Protein AF-A0A924S163-F1 (afdb_monomer_lite)

pLDDT: mean 80.47, std 7.52, range [57.84, 90.88]

Secondary structure (DSSP, 8-state):
-HHHHHHHHHHHHGGGGGGSEEEEESPPPSS----TTEEEEPP-HHHHHHSTTTT-TTEEEEEEEPTTS-EEEEEETT--HHHHHHHHHHHT-

Foldseek 3Di:
DVLVLVLVLCVVCPPLSLQKAKEAEDDDPPDPRDDPRDHDDYDDPVVLVVDPPRPPPFFGRIFIAANVRDGDDGDTHPDDSVVVSVVSVVRSD

Radius of gyration: 12.61 Å; chains: 1; bounding box: 30×33×29 Å

Structure (mmCIF, N/CA/C/O backbone):
data_AF-A0A924S163-F1
#
_entry.id   AF-A0A924S163-F1
#
loop_
_atom_site.group_PDB
_atom_site.id
_atom_site.type_symbol
_atom_site.label_atom_id
_atom_site.label_alt_id
_atom_site.label_comp_id
_atom_site.label_asym_id
_atom_site.label_entity_id
_atom_site.label_seq_id
_atom_site.pdbx_PDB_ins_code
_atom_site.Cartn_x
_atom_site.Cartn_y
_atom_site.Cartn_z
_atom_site.occupancy
_atom_site.B_iso_or_equiv
_atom_site.auth_seq_id
_atom_site.auth_comp_id
_atom_site.auth_asym_id
_atom_site.auth_atom_id
_atom_site.pdbx_PDB_model_num
ATOM 1 N N . LYS A 1 1 ? 9.093 6.073 -7.301 1.00 70.81 1 LYS A N 1
ATOM 2 C CA . LYS A 1 1 ? 7.969 6.935 -7.760 1.00 70.81 1 LYS A CA 1
ATOM 3 C C . LYS A 1 1 ? 6.618 6.495 -7.200 1.00 70.81 1 LYS A C 1
ATOM 5 O O . LYS A 1 1 ? 6.037 7.265 -6.451 1.00 70.81 1 LYS A O 1
ATOM 10 N N . VAL A 1 2 ? 6.114 5.295 -7.523 1.00 75.69 2 VAL A N 1
ATOM 11 C CA . VAL A 1 2 ? 4.819 4.821 -6.982 1.00 75.69 2 VAL A CA 1
ATOM 12 C C . VAL A 1 2 ? 4.860 4.687 -5.459 1.00 75.69 2 VAL A C 1
ATOM 14 O O . VAL A 1 2 ? 3.989 5.222 -4.786 1.00 75.69 2 VAL A O 1
ATOM 17 N N . LEU A 1 3 ? 5.901 4.061 -4.903 1.00 80.69 3 LEU A N 1
ATOM 18 C CA . LEU A 1 3 ? 6.033 3.921 -3.450 1.00 80.69 3 LEU A CA 1
ATOM 19 C C . LEU A 1 3 ? 6.143 5.282 -2.733 1.00 80.69 3 LEU A C 1
ATOM 21 O O . LEU A 1 3 ? 5.517 5.483 -1.698 1.00 80.69 3 LEU A O 1
ATOM 25 N N . ASP A 1 4 ? 6.831 6.260 -3.331 1.00 84.62 4 ASP A N 1
ATOM 26 C CA . ASP A 1 4 ? 6.865 7.641 -2.821 1.00 84.62 4 ASP A CA 1
ATOM 27 C C . ASP A 1 4 ? 5.479 8.297 -2.819 1.00 84.62 4 ASP A C 1
ATOM 29 O O . ASP A 1 4 ? 5.126 9.024 -1.893 1.00 84.62 4 ASP A O 1
ATOM 33 N N . GLN A 1 5 ? 4.690 8.073 -3.874 1.00 81.75 5 GLN A N 1
ATOM 34 C CA . GLN A 1 5 ? 3.328 8.594 -3.981 1.00 81.75 5 GLN A CA 1
ATOM 35 C C . GLN A 1 5 ? 2.421 7.946 -2.935 1.00 81.75 5 GLN A C 1
ATOM 37 O O . GLN A 1 5 ? 1.699 8.665 -2.248 1.00 81.75 5 GLN A O 1
ATOM 42 N N . LEU A 1 6 ? 2.520 6.624 -2.755 1.00 82.56 6 LEU A N 1
ATOM 43 C CA . LEU A 1 6 ? 1.839 5.887 -1.689 1.00 82.56 6 LEU A CA 1
ATOM 44 C C . LEU A 1 6 ? 2.180 6.461 -0.320 1.00 82.56 6 LEU A C 1
ATOM 46 O O . LEU A 1 6 ? 1.279 6.784 0.446 1.00 82.56 6 LEU A O 1
ATOM 50 N N . HIS A 1 7 ? 3.465 6.675 -0.046 1.00 86.88 7 HIS A N 1
ATOM 51 C CA . HIS A 1 7 ? 3.910 7.244 1.216 1.00 86.88 7 HIS A CA 1
ATOM 52 C C . HIS A 1 7 ? 3.377 8.669 1.427 1.00 86.88 7 HIS A C 1
ATOM 54 O O . HIS A 1 7 ? 2.868 8.993 2.497 1.00 86.88 7 HIS A O 1
ATOM 60 N N . ARG A 1 8 ? 3.401 9.531 0.404 1.00 87.38 8 ARG A N 1
ATOM 61 C CA . ARG A 1 8 ? 2.805 10.876 0.505 1.00 87.38 8 ARG A CA 1
ATOM 62 C C . ARG A 1 8 ? 1.307 10.810 0.790 1.00 87.38 8 ARG A C 1
ATOM 64 O O . ARG A 1 8 ? 0.817 11.549 1.640 1.00 87.38 8 ARG A O 1
ATOM 71 N N . LEU A 1 9 ? 0.577 9.925 0.113 1.00 83.81 9 LEU A N 1
ATOM 72 C CA . LEU A 1 9 ? -0.850 9.728 0.360 1.00 83.81 9 LEU A CA 1
ATOM 73 C C . LEU A 1 9 ? -1.107 9.201 1.772 1.00 83.81 9 LEU A C 1
ATOM 75 O O . LEU A 1 9 ? -2.001 9.712 2.448 1.00 83.81 9 LEU A O 1
ATOM 79 N N . TRP A 1 10 ? -0.287 8.262 2.240 1.00 85.94 10 TRP A N 1
ATOM 80 C CA . TRP A 1 10 ? -0.309 7.751 3.605 1.00 85.94 10 TRP A CA 1
ATOM 81 C C . TRP A 1 10 ? -0.215 8.888 4.626 1.00 85.94 10 TRP A C 1
ATOM 83 O O . TRP A 1 10 ? -1.091 9.040 5.479 1.00 85.94 10 TRP A O 1
ATOM 93 N N . LEU A 1 11 ? 0.784 9.762 4.469 1.00 87.88 11 LEU A N 1
ATOM 94 C CA . LEU A 1 11 ? 0.974 10.932 5.328 1.00 87.88 11 LEU A CA 1
ATOM 95 C C . LEU A 1 11 ? -0.251 11.858 5.323 1.00 87.88 11 LEU A C 1
ATOM 97 O O . LEU A 1 11 ? -0.643 12.348 6.379 1.00 87.88 11 LEU A O 1
ATOM 101 N N . THR A 1 12 ? -0.907 12.057 4.171 1.00 87.62 12 THR A N 1
ATOM 102 C CA . THR A 1 12 ? -2.109 12.913 4.097 1.00 87.62 12 THR A CA 1
ATOM 103 C C . THR A 1 12 ? -3.332 12.347 4.819 1.00 87.62 12 THR A C 1
ATOM 105 O O . THR A 1 12 ? -4.200 13.121 5.215 1.00 87.62 12 THR A O 1
ATOM 108 N N . GLN A 1 13 ? -3.427 11.026 4.996 1.00 83.75 13 GLN A N 1
ATOM 109 C CA . GLN A 1 13 ? -4.545 10.393 5.707 1.00 83.75 13 GLN A CA 1
ATOM 110 C C . GLN A 1 13 ? -4.308 10.294 7.223 1.00 83.75 13 GLN A C 1
ATOM 112 O O . GLN A 1 13 ? -5.253 10.074 7.986 1.00 83.75 13 GLN A O 1
ATOM 117 N N . GLY A 1 14 ? -3.069 10.483 7.688 1.00 85.69 14 GLY A N 1
ATOM 118 C CA . GLY A 1 14 ? -2.723 10.433 9.108 1.00 85.69 14 GLY A CA 1
ATOM 119 C C . GLY A 1 14 ? -3.152 9.115 9.764 1.00 85.69 14 GLY A C 1
ATOM 120 O O . GLY A 1 14 ? -3.025 8.050 9.169 1.00 85.69 14 GLY A O 1
ATOM 121 N N . ARG A 1 15 ? -3.721 9.184 10.976 1.00 85.25 15 ARG A N 1
ATOM 122 C CA . ARG A 1 15 ? -4.149 7.997 11.755 1.00 85.25 15 ARG A CA 1
ATOM 123 C C . ARG A 1 15 ? -5.194 7.129 11.058 1.00 85.25 15 ARG A C 1
ATOM 125 O O . ARG A 1 15 ? -5.359 5.971 11.413 1.00 85.25 15 ARG A O 1
ATOM 132 N N . LYS A 1 16 ? -5.937 7.687 10.099 1.00 84.12 16 LYS A N 1
ATOM 133 C CA . LYS A 1 16 ? -6.913 6.908 9.338 1.00 84.12 16 LYS A CA 1
ATOM 134 C C . LYS A 1 16 ? -6.191 5.817 8.545 1.00 84.12 16 LYS A C 1
ATOM 136 O O . LYS A 1 16 ? -6.652 4.680 8.542 1.00 84.12 16 LYS A O 1
ATOM 141 N N . ALA A 1 17 ? -5.045 6.143 7.945 1.00 84.94 17 ALA A N 1
ATOM 142 C CA . ALA A 1 17 ? -4.271 5.217 7.122 1.00 84.94 17 ALA A CA 1
ATOM 143 C C . ALA A 1 17 ? -3.948 3.904 7.847 1.00 84.94 17 ALA A C 1
ATOM 145 O O . ALA A 1 17 ? -3.996 2.853 7.225 1.00 84.94 17 ALA A O 1
ATOM 146 N N . ASP A 1 18 ? -3.757 3.938 9.170 1.00 86.56 18 ASP A N 1
ATOM 147 C CA . ASP A 1 18 ? -3.431 2.757 9.979 1.00 86.56 18 ASP A CA 1
ATOM 148 C C . ASP A 1 18 ? -4.494 1.635 9.914 1.00 86.56 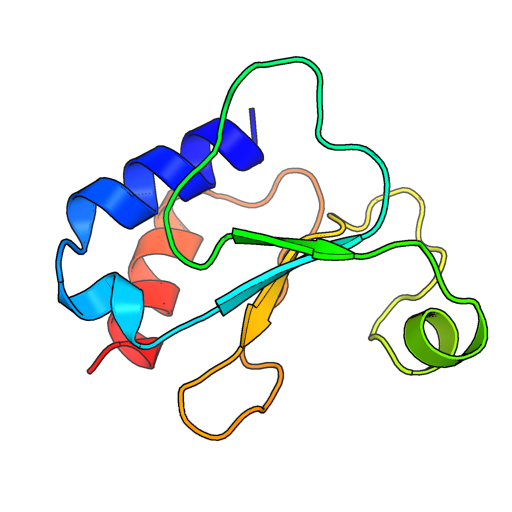18 ASP A C 1
ATOM 150 O O . ASP A 1 18 ? -4.229 0.507 10.326 1.00 86.56 18 ASP A O 1
ATOM 154 N N . ARG A 1 19 ? -5.690 1.914 9.376 1.00 86.88 19 ARG A N 1
ATOM 155 C CA . ARG A 1 19 ? -6.769 0.931 9.190 1.00 86.88 19 ARG A CA 1
ATOM 156 C C . ARG A 1 19 ? -6.621 0.066 7.937 1.00 86.88 19 ARG A C 1
ATOM 158 O O . ARG A 1 19 ? -7.341 -0.917 7.824 1.00 86.88 19 ARG A O 1
ATOM 165 N N . ILE A 1 20 ? -5.732 0.421 7.015 1.00 88.88 20 ILE A N 1
ATOM 166 C CA . ILE A 1 20 ? -5.480 -0.347 5.790 1.00 88.88 20 ILE A CA 1
ATOM 167 C C . ILE A 1 20 ? -4.042 -0.865 5.779 1.00 88.88 20 ILE A C 1
ATOM 169 O O . ILE A 1 20 ? -3.165 -0.254 6.384 1.00 88.88 20 ILE A O 1
ATOM 173 N N . ASP A 1 21 ? -3.798 -1.986 5.105 1.00 90.38 21 ASP A N 1
ATOM 174 C CA . ASP A 1 21 ? -2.444 -2.489 4.846 1.00 90.38 21 ASP A CA 1
ATOM 175 C C . ASP A 1 21 ? -2.092 -2.319 3.365 1.00 90.38 21 ASP A C 1
ATOM 177 O O . ASP A 1 21 ? -2.954 -2.412 2.489 1.00 90.38 21 ASP A O 1
ATOM 181 N N . VAL A 1 22 ? -0.814 -2.067 3.083 1.00 89.69 22 VAL A N 1
ATOM 182 C CA . VAL A 1 22 ? -0.264 -2.021 1.723 1.00 89.69 22 VAL A CA 1
ATOM 183 C C . VAL A 1 22 ? 0.637 -3.235 1.550 1.00 89.69 22 VAL A C 1
ATOM 185 O O . VAL A 1 22 ? 1.745 -3.252 2.082 1.00 89.69 22 VAL A O 1
ATOM 188 N N . LEU A 1 23 ? 0.189 -4.240 0.799 1.00 89.12 23 LEU A N 1
ATOM 189 C CA . LEU A 1 23 ? 1.036 -5.380 0.446 1.00 89.12 23 LEU A CA 1
ATOM 190 C C . LEU A 1 23 ? 1.844 -5.043 -0.803 1.00 89.12 23 LEU A C 1
ATOM 192 O O . LEU A 1 23 ? 1.263 -4.693 -1.829 1.00 89.12 23 LEU A O 1
ATOM 196 N N . TRP A 1 24 ? 3.166 -5.171 -0.718 1.00 87.44 24 TRP A N 1
ATOM 197 C CA . TRP A 1 24 ? 4.091 -4.980 -1.831 1.00 87.44 24 TRP A CA 1
ATOM 198 C C . TRP A 1 24 ? 4.810 -6.285 -2.154 1.00 87.44 24 TRP A C 1
ATOM 200 O O . TRP A 1 24 ? 5.636 -6.735 -1.367 1.00 87.44 24 TRP A O 1
ATOM 210 N N . PHE A 1 25 ? 4.538 -6.888 -3.307 1.00 84.06 25 PHE A N 1
ATOM 211 C CA . PHE A 1 25 ? 5.197 -8.133 -3.713 1.00 84.06 25 PHE A CA 1
ATOM 212 C C . PHE A 1 25 ? 6.530 -7.887 -4.431 1.00 84.06 25 PHE A C 1
ATOM 214 O O . PHE A 1 25 ? 6.588 -7.200 -5.449 1.00 84.06 25 PHE A O 1
ATOM 221 N N . GLY A 1 26 ? 7.599 -8.511 -3.933 1.00 81.25 26 GLY A N 1
ATOM 222 C CA . GLY A 1 26 ? 8.936 -8.431 -4.522 1.00 81.25 26 GLY A CA 1
ATOM 223 C C . GLY A 1 26 ? 9.822 -7.363 -3.888 1.00 81.25 26 GLY A C 1
ATOM 224 O O . GLY A 1 26 ? 9.610 -6.927 -2.754 1.00 81.25 26 GLY A O 1
ATOM 225 N N . GLU A 1 27 ? 10.868 -6.974 -4.610 1.00 82.19 27 GLU A N 1
ATOM 226 C CA . GLU A 1 27 ? 11.796 -5.950 -4.138 1.00 82.19 27 GLU A CA 1
ATOM 227 C C . GLU A 1 27 ? 11.121 -4.576 -4.111 1.00 82.19 27 GLU A C 1
ATOM 229 O O . GLU A 1 27 ? 10.357 -4.206 -5.011 1.00 82.19 27 GLU A O 1
ATOM 234 N N . LEU A 1 28 ? 11.391 -3.811 -3.052 1.00 81.12 28 LEU A N 1
ATOM 235 C CA . LEU A 1 28 ? 10.983 -2.416 -3.006 1.00 81.12 28 LEU A CA 1
ATOM 236 C C . LEU A 1 28 ? 11.824 -1.628 -4.027 1.00 81.12 28 LEU A C 1
ATOM 238 O O . LEU A 1 28 ? 13.031 -1.856 -4.127 1.00 81.12 28 LEU A O 1
ATOM 242 N N . PRO A 1 29 ? 11.221 -0.707 -4.800 1.00 77.25 29 PRO A N 1
ATOM 243 C CA . PRO A 1 29 ? 11.961 0.131 -5.733 1.00 77.25 29 PRO A CA 1
ATOM 244 C C . PRO A 1 29 ? 13.044 0.911 -4.992 1.00 77.25 29 PRO A C 1
ATOM 246 O O . PRO A 1 29 ? 12.804 1.353 -3.871 1.00 77.25 29 PRO A O 1
ATOM 249 N N . ALA A 1 30 ? 14.191 1.130 -5.641 1.00 69.88 30 ALA A N 1
ATOM 250 C CA . ALA A 1 30 ? 15.322 1.847 -5.057 1.00 69.88 30 ALA A CA 1
ATOM 251 C C . ALA A 1 30 ? 14.881 3.148 -4.350 1.00 69.88 30 ALA A C 1
ATOM 253 O O . ALA A 1 30 ? 14.336 4.059 -4.983 1.00 69.88 30 ALA A O 1
ATOM 254 N N . GLY A 1 31 ? 15.109 3.196 -3.035 1.00 68.44 31 GLY A N 1
ATOM 255 C CA . GLY A 1 31 ? 14.728 4.283 -2.134 1.00 68.44 31 GLY A CA 1
ATOM 256 C C . GLY A 1 31 ? 14.343 3.765 -0.744 1.00 68.44 31 GLY A C 1
ATOM 257 O O . GLY A 1 31 ? 13.755 2.697 -0.614 1.00 68.44 31 GLY A O 1
ATOM 258 N N . ASP A 1 32 ? 14.619 4.550 0.298 1.00 67.88 32 ASP A N 1
ATOM 259 C CA . ASP A 1 32 ? 14.327 4.192 1.699 1.00 67.88 32 ASP A CA 1
ATOM 260 C C . ASP A 1 32 ? 12.868 4.479 2.094 1.00 67.88 32 ASP A C 1
ATOM 262 O O . ASP A 1 32 ? 12.562 4.887 3.218 1.00 67.88 32 ASP A O 1
ATOM 266 N N . VAL A 1 33 ? 11.932 4.336 1.152 1.00 79.94 33 VAL A N 1
ATOM 267 C CA . VAL A 1 33 ? 10.531 4.645 1.430 1.00 79.94 33 VAL A CA 1
ATOM 268 C C . VAL A 1 33 ? 9.882 3.492 2.167 1.00 79.94 33 VAL A C 1
ATOM 270 O O . VAL A 1 33 ? 9.477 2.490 1.588 1.00 79.94 33 VAL A O 1
ATOM 273 N N . THR A 1 34 ? 9.722 3.697 3.464 1.00 82.75 34 THR A N 1
ATOM 274 C CA . THR A 1 34 ? 8.942 2.847 4.349 1.00 82.75 34 THR A CA 1
ATOM 275 C C . THR A 1 34 ? 7.932 3.691 5.112 1.00 82.75 34 THR A C 1
ATOM 277 O O . THR A 1 34 ? 8.155 4.871 5.388 1.00 82.75 34 THR A O 1
ATOM 280 N N . PHE A 1 35 ? 6.793 3.096 5.436 1.00 86.56 35 PHE A N 1
ATOM 281 C CA . PHE A 1 35 ? 5.775 3.700 6.281 1.00 86.56 35 PHE A CA 1
ATOM 282 C C . PHE A 1 35 ? 5.033 2.602 7.041 1.00 86.56 35 PHE A C 1
ATOM 284 O O . PHE A 1 35 ? 5.127 1.417 6.720 1.00 86.56 35 PHE A O 1
ATOM 291 N N . ARG A 1 36 ? 4.310 2.992 8.095 1.00 84.88 36 ARG A N 1
ATOM 292 C CA . ARG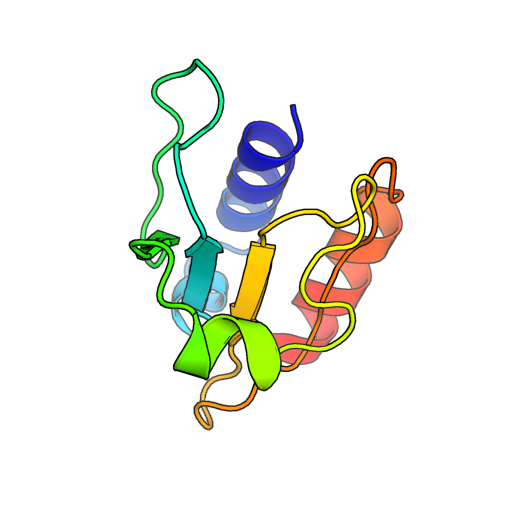 A 1 36 ? 3.525 2.042 8.895 1.00 84.88 36 ARG A CA 1
ATOM 293 C C . ARG A 1 36 ? 2.556 1.277 7.993 1.00 84.88 36 ARG A C 1
ATOM 295 O O . ARG A 1 36 ? 1.967 1.883 7.115 1.00 84.88 36 ARG A O 1
ATOM 302 N N . ARG A 1 37 ? 2.382 -0.027 8.235 1.00 90.19 37 ARG A N 1
ATOM 303 C CA . ARG A 1 37 ? 1.464 -0.910 7.480 1.00 90.19 37 ARG A CA 1
ATOM 304 C C . ARG A 1 37 ? 1.840 -1.136 6.003 1.00 90.19 37 ARG A C 1
ATOM 306 O O . ARG A 1 37 ? 1.071 -1.752 5.269 1.00 90.19 37 ARG A O 1
ATOM 313 N N . LEU A 1 38 ? 3.023 -0.693 5.561 1.00 90.88 38 LEU A N 1
ATOM 314 C CA . LEU A 1 38 ? 3.655 -1.244 4.364 1.00 90.88 38 LEU A CA 1
ATOM 315 C C . LEU A 1 38 ? 4.222 -2.623 4.709 1.00 90.88 38 LEU A C 1
ATOM 317 O O . LEU A 1 38 ? 5.087 -2.744 5.575 1.00 90.88 38 LEU A O 1
ATOM 321 N N . VAL A 1 39 ? 3.743 -3.652 4.021 1.00 90.50 39 VAL A N 1
ATOM 322 C CA . VAL A 1 39 ? 4.180 -5.036 4.197 1.00 90.50 39 VAL A CA 1
ATOM 323 C C . VAL A 1 39 ? 4.852 -5.487 2.912 1.00 90.50 39 VAL A C 1
ATOM 325 O O . VAL A 1 39 ? 4.198 -5.700 1.890 1.00 90.50 39 VAL A O 1
ATOM 328 N N . GLN A 1 40 ? 6.174 -5.634 2.959 1.00 89.00 40 GLN A N 1
ATOM 329 C CA . GLN A 1 40 ? 6.910 -6.251 1.867 1.00 89.00 40 GLN A CA 1
ATOM 330 C C . GLN A 1 40 ? 6.694 -7.767 1.909 1.00 89.00 40 GLN A C 1
ATOM 332 O O . GLN A 1 40 ? 7.039 -8.439 2.879 1.00 89.00 40 GLN A O 1
ATOM 337 N N . MET A 1 41 ? 6.112 -8.296 0.842 1.00 86.81 41 MET A N 1
ATOM 338 C CA . MET A 1 41 ? 5.810 -9.704 0.648 1.00 86.81 41 MET A CA 1
ATOM 339 C C . MET A 1 41 ? 6.889 -10.341 -0.223 1.00 86.81 41 MET A C 1
ATOM 341 O O . MET A 1 41 ? 7.224 -9.830 -1.297 1.00 86.81 41 MET A O 1
ATOM 345 N N . GLN A 1 42 ? 7.390 -11.501 0.198 1.00 84.06 42 GLN A N 1
ATOM 346 C CA . GLN A 1 42 ? 8.168 -12.337 -0.709 1.00 84.06 42 GLN A CA 1
ATOM 347 C C . GLN A 1 42 ? 7.247 -12.890 -1.808 1.00 84.06 42 GLN A C 1
ATOM 349 O O . GLN A 1 42 ? 6.125 -13.309 -1.503 1.00 84.06 42 GLN A O 1
ATOM 354 N N . PRO A 1 43 ? 7.687 -12.902 -3.079 1.00 78.44 43 PRO A N 1
ATOM 355 C CA . PRO A 1 43 ? 6.935 -13.533 -4.152 1.00 78.44 43 PRO A CA 1
ATOM 356 C C . PRO A 1 43 ? 6.671 -15.008 -3.830 1.00 78.44 43 PRO A C 1
ATOM 358 O O . PRO A 1 43 ? 7.602 -15.803 -3.722 1.00 78.44 43 PRO A O 1
ATOM 361 N N . ASN A 1 44 ? 5.399 -15.373 -3.686 1.00 83.94 44 ASN A N 1
ATOM 362 C CA . ASN A 1 44 ? 4.962 -16.760 -3.560 1.00 83.94 44 ASN A CA 1
ATOM 363 C C . ASN A 1 44 ? 4.105 -17.102 -4.791 1.00 83.94 44 ASN A C 1
ATOM 365 O O . ASN A 1 44 ? 3.073 -16.455 -4.975 1.00 83.94 44 ASN A O 1
ATOM 369 N N . PRO A 1 45 ? 4.489 -18.093 -5.617 1.00 82.50 45 PRO A N 1
ATOM 370 C CA . PRO A 1 45 ? 3.758 -18.455 -6.831 1.00 82.50 45 PRO A CA 1
ATOM 371 C C . PRO A 1 45 ? 2.279 -18.787 -6.606 1.00 82.50 45 PRO A C 1
ATOM 373 O O . PRO A 1 45 ? 1.443 -18.385 -7.411 1.00 82.50 45 PRO A O 1
ATOM 376 N N . GLU A 1 46 ? 1.945 -19.472 -5.509 1.00 86.81 46 GLU A N 1
ATOM 377 C CA . GLU A 1 46 ? 0.565 -19.853 -5.191 1.00 86.81 46 GLU A CA 1
ATOM 378 C C . GLU A 1 46 ? -0.280 -18.624 -4.858 1.00 86.81 46 GLU A C 1
ATOM 380 O O . GLU A 1 46 ? -1.388 -18.473 -5.363 1.00 86.81 46 GLU A O 1
ATOM 385 N N . VAL A 1 47 ? 0.268 -17.701 -4.062 1.00 82.44 47 VAL A N 1
ATOM 386 C CA . VAL A 1 47 ? -0.405 -16.438 -3.730 1.00 82.44 47 VAL A CA 1
ATOM 387 C C . VAL A 1 47 ? -0.536 -15.571 -4.970 1.00 82.44 47 VAL A C 1
ATOM 389 O O . VAL A 1 47 ? -1.617 -15.058 -5.235 1.00 82.44 47 VAL A O 1
ATOM 392 N N . LEU A 1 48 ? 0.543 -15.433 -5.747 1.00 80.50 48 LEU A N 1
ATOM 393 C CA . LEU A 1 48 ? 0.539 -14.650 -6.975 1.00 80.50 48 LEU A CA 1
ATOM 394 C C . LEU A 1 48 ? -0.549 -15.152 -7.918 1.00 80.50 48 LEU A C 1
ATOM 396 O O . LEU A 1 48 ? -1.315 -14.324 -8.378 1.00 80.50 48 LEU A O 1
ATOM 400 N N . ALA A 1 49 ? -0.692 -16.464 -8.130 1.00 83.25 49 ALA A N 1
ATOM 401 C CA . ALA A 1 49 ? -1.727 -17.038 -8.995 1.00 83.25 49 ALA A CA 1
ATOM 402 C C . ALA A 1 49 ? -3.172 -16.704 -8.570 1.00 83.25 49 ALA A C 1
ATOM 404 O O . ALA A 1 49 ? -4.074 -16.735 -9.406 1.00 83.25 49 ALA A O 1
ATOM 405 N N . LEU A 1 50 ? -3.397 -16.375 -7.294 1.00 82.12 50 LEU A N 1
ATOM 406 C CA . LEU A 1 50 ? -4.694 -15.930 -6.773 1.00 82.12 50 LEU A CA 1
ATOM 407 C C . LEU A 1 50 ? -4.912 -14.419 -6.926 1.00 82.12 50 LEU A C 1
ATOM 409 O O . LEU A 1 50 ? -6.040 -13.942 -6.783 1.00 82.12 50 LEU A O 1
ATOM 413 N N . LEU A 1 51 ? -3.852 -13.651 -7.191 1.00 78.62 51 LEU A N 1
ATOM 414 C CA . LEU A 1 51 ? -3.956 -12.214 -7.382 1.00 78.62 51 LEU A CA 1
ATOM 415 C C . LEU A 1 51 ? -4.488 -11.898 -8.784 1.00 78.62 51 LEU A C 1
ATOM 417 O O . LEU A 1 51 ? -4.087 -12.523 -9.771 1.00 78.62 51 LEU A O 1
ATOM 421 N N . PRO A 1 52 ? -5.355 -10.881 -8.909 1.00 69.62 52 PRO A N 1
ATOM 422 C CA . PRO A 1 52 ? -5.769 -10.402 -10.216 1.00 69.62 52 PRO A CA 1
ATOM 423 C C . PRO A 1 52 ? -4.544 -9.960 -11.032 1.00 69.62 52 PRO A C 1
ATOM 425 O O . PRO A 1 52 ? -3.774 -9.123 -10.567 1.00 69.62 52 PRO A O 1
ATOM 428 N N . ASP A 1 53 ? -4.395 -10.497 -12.246 1.00 66.81 53 ASP A N 1
ATOM 429 C CA . ASP A 1 53 ? -3.313 -10.181 -13.197 1.00 66.81 53 ASP A CA 1
ATOM 430 C C . ASP A 1 53 ? -1.897 -10.653 -12.792 1.00 66.81 53 ASP A C 1
ATOM 432 O O . ASP A 1 53 ? -0.893 -10.080 -13.225 1.00 66.81 53 ASP A O 1
ATOM 436 N N . ALA A 1 54 ? -1.800 -11.732 -12.011 1.00 62.22 54 ALA A N 1
ATOM 437 C CA . ALA A 1 54 ? -0.552 -12.447 -11.745 1.00 62.22 54 ALA A CA 1
ATOM 438 C C . ALA A 1 54 ? 0.305 -12.630 -13.015 1.00 62.22 54 ALA A C 1
ATOM 440 O O . ALA A 1 54 ? -0.072 -13.359 -13.931 1.00 62.22 54 ALA A O 1
ATOM 441 N N . GLY A 1 55 ? 1.464 -11.969 -13.085 1.00 57.84 55 GLY A N 1
ATOM 442 C CA . GLY A 1 55 ? 2.400 -12.113 -14.209 1.00 57.84 55 GLY A CA 1
ATOM 443 C C . GLY A 1 55 ? 2.241 -11.103 -15.350 1.00 57.84 55 GLY A C 1
ATOM 444 O O . GLY A 1 55 ? 2.950 -11.211 -16.351 1.00 57.84 55 GLY A O 1
ATOM 445 N N . ARG A 1 56 ? 1.376 -10.090 -15.218 1.00 65.38 56 ARG A N 1
ATOM 446 C CA . ARG A 1 56 ? 1.385 -8.939 -16.132 1.00 65.38 56 ARG A CA 1
ATOM 447 C C . ARG A 1 56 ? 2.606 -8.057 -15.877 1.00 65.38 56 ARG A C 1
ATOM 449 O O . ARG A 1 56 ? 2.799 -7.556 -14.773 1.00 65.38 56 ARG A O 1
ATOM 456 N N . ALA A 1 57 ? 3.408 -7.830 -16.917 1.00 60.12 57 ALA A N 1
ATOM 457 C CA . ALA A 1 57 ? 4.617 -7.006 -16.835 1.00 60.12 57 ALA A CA 1
ATOM 458 C C . ALA A 1 57 ? 4.332 -5.532 -16.474 1.00 60.12 57 ALA A C 1
ATOM 460 O O . ALA A 1 57 ? 5.222 -4.827 -16.008 1.00 60.12 57 ALA A O 1
ATOM 461 N N . ASP A 1 58 ? 3.098 -5.070 -16.685 1.00 65.44 58 ASP A N 1
ATOM 462 C CA . ASP A 1 58 ? 2.609 -3.724 -16.386 1.00 65.44 58 ASP A CA 1
ATOM 463 C C . ASP A 1 58 ? 1.833 -3.627 -15.060 1.00 65.44 58 ASP A C 1
ATOM 465 O O . ASP A 1 58 ? 1.303 -2.565 -14.731 1.00 65.44 58 ASP A O 1
ATOM 469 N N . ALA A 1 59 ? 1.738 -4.701 -14.275 1.00 66.25 59 ALA A N 1
ATOM 470 C CA . ALA A 1 59 ? 1.079 -4.646 -12.975 1.00 66.25 59 ALA A CA 1
ATOM 471 C C . ALA A 1 59 ? 1.992 -3.994 -11.921 1.00 66.25 59 ALA A C 1
ATOM 473 O O . ALA A 1 59 ? 3.172 -4.326 -11.805 1.00 66.25 59 ALA A O 1
ATOM 474 N N . VAL A 1 60 ? 1.450 -3.077 -11.108 1.00 69.31 60 VAL A N 1
ATOM 475 C CA . VAL A 1 60 ? 2.144 -2.622 -9.891 1.00 69.31 60 VAL A CA 1
ATOM 476 C C . VAL A 1 60 ? 1.964 -3.703 -8.828 1.00 69.31 60 VAL A C 1
ATOM 478 O O . VAL A 1 60 ? 0.836 -4.148 -8.616 1.00 69.31 60 VAL A O 1
ATOM 481 N N . PRO A 1 61 ? 3.014 -4.082 -8.084 1.00 76.62 61 PRO A N 1
ATOM 482 C CA . PRO A 1 61 ? 2.920 -5.129 -7.067 1.00 76.62 61 PRO A CA 1
ATOM 483 C C . PRO A 1 61 ? 2.186 -4.699 -5.781 1.00 76.62 61 PRO A C 1
ATOM 485 O O . PRO A 1 61 ? 2.308 -5.380 -4.764 1.00 76.62 61 PRO A O 1
ATOM 488 N N . ALA A 1 62 ? 1.473 -3.568 -5.794 1.00 81.94 62 ALA A N 1
ATOM 489 C CA . ALA A 1 62 ? 0.880 -2.944 -4.618 1.00 81.94 62 ALA A CA 1
ATOM 490 C C . ALA A 1 62 ? -0.627 -3.221 -4.519 1.00 81.94 62 ALA A C 1
ATOM 492 O O . ALA A 1 62 ? -1.396 -2.846 -5.408 1.00 81.94 62 ALA A O 1
ATOM 493 N N . TYR A 1 63 ? -1.046 -3.794 -3.392 1.00 86.56 63 TYR A N 1
ATOM 494 C CA . TYR A 1 63 ? -2.440 -4.112 -3.080 1.00 86.56 63 TYR A CA 1
ATOM 495 C C . TYR A 1 63 ? -2.851 -3.438 -1.775 1.00 86.56 63 TYR A C 1
ATOM 497 O O . TYR A 1 63 ? -2.101 -3.478 -0.798 1.00 86.56 63 TYR A O 1
ATOM 505 N N . LEU A 1 64 ? -4.038 -2.827 -1.753 1.00 87.81 64 LEU A N 1
ATOM 506 C CA . LEU A 1 64 ? -4.617 -2.275 -0.529 1.00 87.81 64 LEU A CA 1
ATOM 507 C C . LEU A 1 64 ? -5.559 -3.287 0.106 1.00 87.81 64 LEU A C 1
ATOM 509 O O . LEU A 1 64 ? -6.508 -3.738 -0.540 1.00 87.81 64 LEU A O 1
ATOM 513 N N . ILE A 1 65 ? -5.310 -3.585 1.373 1.00 88.81 65 ILE A N 1
ATOM 514 C CA . ILE A 1 65 ? -6.143 -4.456 2.194 1.00 88.81 65 ILE A CA 1
ATOM 515 C C . ILE A 1 65 ? -7.012 -3.587 3.093 1.00 88.81 65 ILE A C 1
ATOM 517 O O . ILE A 1 65 ? -6.512 -2.670 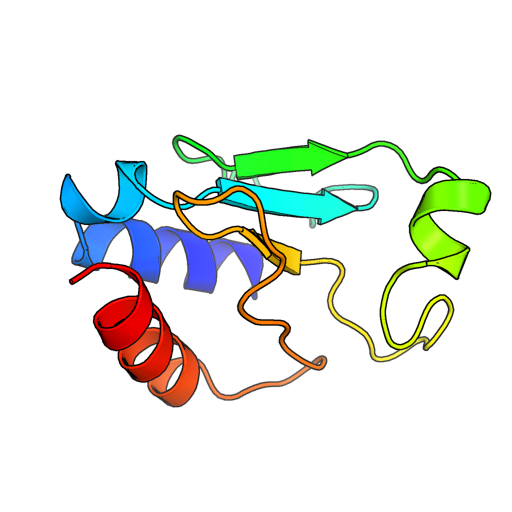3.751 1.00 88.81 65 ILE A O 1
ATOM 521 N N . ASP A 1 66 ? -8.315 -3.845 3.089 1.00 88.12 66 ASP A N 1
ATOM 522 C CA . ASP A 1 66 ? -9.258 -3.164 3.971 1.00 88.12 66 ASP A CA 1
ATOM 523 C C . ASP A 1 66 ? -9.190 -3.699 5.419 1.00 88.12 66 ASP A C 1
ATOM 525 O O . ASP A 1 66 ? -8.536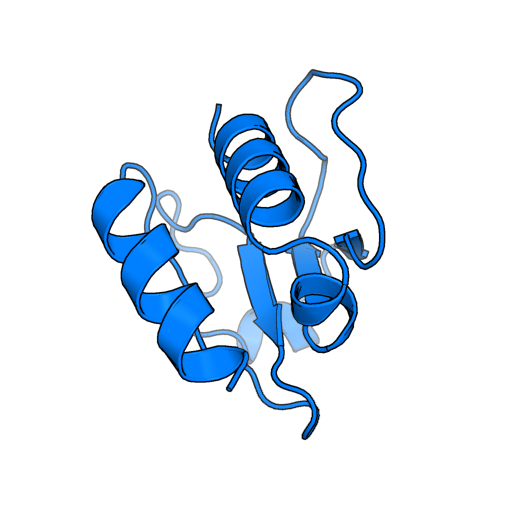 -4.710 5.687 1.00 88.12 66 ASP A O 1
ATOM 529 N N . PRO A 1 67 ? -9.881 -3.061 6.385 1.00 84.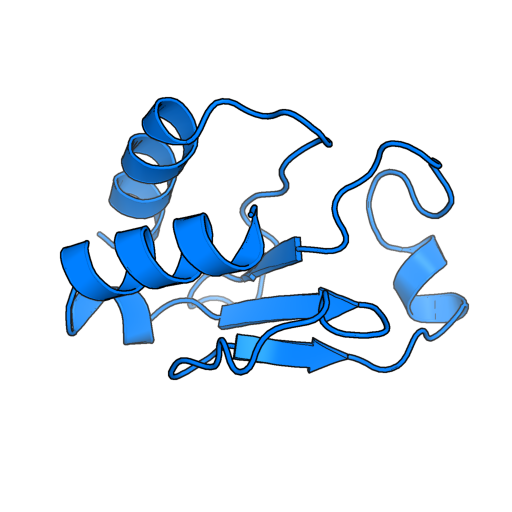75 67 PRO A N 1
ATOM 530 C CA . PRO A 1 67 ? -9.909 -3.551 7.764 1.00 84.75 67 PRO A CA 1
ATOM 531 C C . PRO A 1 67 ? -10.518 -4.954 7.936 1.00 84.75 67 PRO A C 1
ATOM 533 O O . PRO A 1 67 ? -10.355 -5.553 8.996 1.00 84.75 67 PRO A O 1
ATOM 536 N N . GLY A 1 68 ? -11.262 -5.454 6.945 1.00 85.62 68 GLY A N 1
ATOM 537 C CA . GLY A 1 68 ? -11.840 -6.796 6.930 1.00 85.62 68 GLY A CA 1
ATOM 538 C C . GLY A 1 68 ? -10.879 -7.870 6.415 1.00 85.62 68 GLY A C 1
ATOM 539 O O . GLY A 1 68 ? -11.216 -9.049 6.478 1.00 85.62 68 GLY A O 1
ATOM 540 N N . GLY A 1 69 ? -9.692 -7.486 5.933 1.00 84.44 69 GLY A N 1
ATOM 541 C CA . GLY A 1 69 ? -8.687 -8.404 5.399 1.00 84.44 69 GLY A CA 1
ATOM 542 C C . GLY A 1 69 ? -8.861 -8.726 3.914 1.00 84.44 69 GLY A C 1
ATOM 543 O O . GLY A 1 69 ? -8.186 -9.623 3.408 1.00 84.44 69 GLY A O 1
ATOM 544 N N . PHE A 1 70 ? -9.736 -8.014 3.200 1.00 86.12 70 PHE A N 1
ATOM 545 C CA . PHE A 1 70 ? -9.962 -8.237 1.774 1.00 86.12 70 PHE A CA 1
ATOM 546 C C . PHE A 1 70 ? -9.120 -7.291 0.920 1.00 86.12 70 PHE A C 1
ATOM 548 O O . PHE A 1 70 ? -8.885 -6.136 1.278 1.00 86.12 70 PHE A O 1
ATOM 555 N N . ILE A 1 71 ? -8.699 -7.768 -0.256 1.00 86.62 71 ILE A N 1
ATOM 556 C CA . ILE A 1 71 ? -8.083 -6.913 -1.274 1.00 86.62 71 ILE A CA 1
ATOM 557 C C . ILE A 1 71 ? -9.159 -5.970 -1.801 1.00 86.62 71 ILE A C 1
ATOM 559 O O . ILE A 1 71 ? -10.066 -6.383 -2.523 1.00 86.62 71 ILE A O 1
ATOM 563 N N . ALA A 1 72 ? -9.041 -4.696 -1.453 1.00 84.81 72 ALA A N 1
ATOM 564 C CA . ALA A 1 72 ? -10.042 -3.701 -1.791 1.00 84.81 72 ALA A CA 1
ATOM 565 C C . ALA A 1 72 ? -9.694 -2.935 -3.067 1.00 84.81 72 ALA A C 1
ATOM 567 O O . ALA A 1 72 ? -10.583 -2.613 -3.854 1.00 84.81 72 ALA A O 1
ATOM 568 N N . LEU A 1 73 ? -8.409 -2.636 -3.287 1.00 84.06 73 LEU A N 1
ATOM 569 C CA . LEU A 1 73 ? -7.949 -1.888 -4.458 1.00 84.06 73 LEU A CA 1
ATOM 570 C C . LEU A 1 73 ? -6.607 -2.404 -4.975 1.00 84.06 73 LEU A C 1
ATOM 572 O O . LEU A 1 73 ? -5.736 -2.821 -4.209 1.00 84.06 73 LEU A O 1
ATOM 576 N N . ARG A 1 74 ? -6.444 -2.283 -6.294 1.00 80.31 74 ARG A N 1
ATOM 577 C CA . ARG A 1 74 ? -5.197 -2.489 -7.034 1.00 80.31 74 ARG A CA 1
ATOM 578 C C . ARG A 1 74 ? -4.980 -1.332 -8.003 1.00 80.31 74 ARG A C 1
ATOM 580 O O . ARG A 1 74 ? -5.956 -0.720 -8.438 1.00 80.31 74 ARG A O 1
ATOM 587 N N . TYR A 1 75 ? -3.731 -1.081 -8.387 1.00 76.56 75 TYR A N 1
ATOM 588 C CA . TYR A 1 75 ? -3.393 -0.026 -9.344 1.00 76.56 75 TYR A CA 1
ATOM 589 C C . TYR A 1 75 ? -2.513 -0.565 -10.485 1.00 76.56 75 TYR A C 1
ATOM 591 O O . TYR A 1 75 ? -1.544 -1.269 -10.212 1.00 76.56 75 TYR A O 1
ATOM 599 N N . PRO A 1 76 ? -2.815 -0.259 -11.759 1.00 73.12 76 PRO A N 1
ATOM 600 C CA . PRO A 1 76 ? -1.936 -0.602 -12.879 1.00 73.12 76 PRO A CA 1
ATOM 601 C C . PRO A 1 76 ? -0.691 0.295 -12.906 1.00 73.12 76 PRO A C 1
ATOM 603 O O . PRO A 1 76 ? -0.677 1.370 -12.295 1.00 73.12 76 PRO A O 1
ATOM 606 N N . ALA A 1 77 ? 0.367 -0.102 -13.623 1.00 70.25 77 ALA A N 1
ATOM 607 C CA . ALA A 1 77 ? 1.521 0.775 -13.805 1.00 70.25 77 ALA A CA 1
ATOM 608 C C . ALA A 1 77 ? 1.094 2.069 -14.508 1.00 70.25 77 ALA A C 1
ATOM 610 O O . ALA A 1 77 ? 0.285 2.062 -15.433 1.00 70.25 77 ALA A O 1
ATOM 611 N N . GLY A 1 78 ? 1.628 3.201 -14.043 1.00 68.81 78 GLY A N 1
ATOM 612 C CA . GLY A 1 78 ? 1.286 4.515 -14.592 1.00 68.81 78 GLY A CA 1
ATOM 613 C C . GLY A 1 78 ? -0.087 5.062 -14.182 1.00 68.81 78 GLY A C 1
ATOM 614 O O . GLY A 1 78 ? -0.524 6.043 -14.779 1.00 68.81 78 GLY A O 1
ATOM 615 N N . PHE A 1 79 ? -0.763 4.475 -13.183 1.00 74.62 79 PHE A N 1
ATOM 616 C CA . PHE A 1 79 ? -2.021 5.017 -12.652 1.00 74.62 79 PHE A CA 1
ATOM 617 C C . PHE A 1 79 ? -1.897 6.481 -12.185 1.00 74.62 79 PHE A C 1
ATOM 619 O O . PHE A 1 79 ? -0.831 6.924 -11.754 1.00 74.62 79 PHE A O 1
ATOM 626 N N . ASP A 1 80 ? -3.017 7.215 -12.213 1.00 77.69 80 ASP A N 1
ATOM 627 C CA . ASP A 1 80 ? -3.094 8.590 -11.708 1.00 77.69 80 ASP A CA 1
ATOM 628 C C . ASP A 1 80 ? -3.163 8.630 -10.162 1.00 77.69 80 ASP A C 1
ATOM 630 O O . ASP A 1 80 ? -4.147 8.163 -9.568 1.00 77.69 80 ASP A O 1
ATOM 634 N N . PRO A 1 81 ? -2.178 9.244 -9.478 1.00 71.38 81 PRO A N 1
ATOM 635 C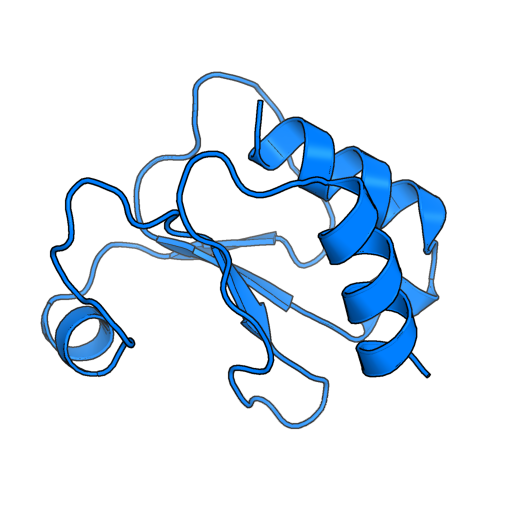 CA . PRO A 1 81 ? -2.174 9.385 -8.022 1.00 71.38 81 PRO A CA 1
ATOM 636 C C . PRO A 1 81 ? -3.367 10.164 -7.453 1.00 71.38 81 PRO A C 1
ATOM 638 O O . PRO A 1 81 ? -3.739 9.954 -6.293 1.00 71.38 81 PRO A O 1
ATOM 641 N N . ALA A 1 82 ? -3.979 11.067 -8.229 1.00 76.62 82 ALA A N 1
ATOM 642 C CA . ALA A 1 82 ? -5.149 11.813 -7.771 1.00 76.62 82 ALA A CA 1
ATOM 643 C C . ALA A 1 82 ? -6.368 10.892 -7.583 1.00 76.62 82 ALA A C 1
ATOM 645 O O . ALA A 1 82 ? -7.095 11.026 -6.591 1.00 76.62 82 ALA A O 1
ATOM 646 N N . GLY A 1 83 ? -6.546 9.913 -8.478 1.00 78.69 83 GLY A N 1
ATOM 647 C CA . GLY A 1 83 ? -7.560 8.863 -8.352 1.00 78.69 83 GLY A CA 1
ATOM 648 C C . GLY A 1 83 ? -7.350 8.015 -7.099 1.00 78.69 83 GLY A C 1
ATOM 649 O O . GLY A 1 83 ? -8.266 7.848 -6.295 1.00 78.69 83 GLY A O 1
ATOM 650 N N . MET A 1 84 ? -6.104 7.610 -6.847 1.00 79.25 84 MET A N 1
ATOM 651 C CA . MET A 1 84 ? -5.758 6.828 -5.661 1.00 79.25 84 MET A CA 1
ATOM 652 C C . MET A 1 84 ? -6.107 7.531 -4.344 1.00 79.25 84 MET A C 1
ATOM 654 O O . MET A 1 84 ? -6.657 6.905 -3.438 1.00 79.25 84 MET A O 1
ATOM 658 N N . LYS A 1 85 ? -5.843 8.840 -4.226 1.00 79.06 85 LYS A N 1
ATOM 659 C CA . LYS A 1 85 ? -6.226 9.616 -3.033 1.00 79.06 85 LYS A CA 1
ATOM 660 C C . LYS A 1 85 ? -7.727 9.518 -2.751 1.00 79.06 85 LYS A C 1
ATOM 662 O O . LYS A 1 85 ? -8.136 9.369 -1.598 1.00 79.06 85 LYS A O 1
ATOM 667 N N . LYS A 1 86 ? -8.544 9.633 -3.802 1.00 82.69 86 LYS A N 1
ATOM 668 C CA . LYS A 1 86 ? -10.007 9.572 -3.713 1.00 82.69 86 LYS A CA 1
ATOM 669 C C . LYS A 1 86 ? -10.472 8.194 -3.255 1.00 82.69 86 LYS A C 1
ATOM 671 O O . LYS A 1 86 ? -11.373 8.116 -2.423 1.00 82.69 86 LYS A O 1
ATOM 676 N N . ASP A 1 87 ? -9.862 7.133 -3.767 1.00 82.50 87 ASP A N 1
ATOM 677 C CA . ASP A 1 87 ? -10.268 5.772 -3.434 1.00 82.50 87 ASP A CA 1
ATOM 678 C C . ASP A 1 87 ? -9.805 5.351 -2.032 1.00 82.50 87 ASP A C 1
ATOM 680 O O . ASP A 1 87 ? -10.610 4.808 -1.274 1.00 82.50 87 ASP A O 1
ATOM 684 N N . MET A 1 88 ? -8.598 5.744 -1.602 1.00 79.50 88 MET A N 1
ATOM 685 C CA . MET A 1 88 ? -8.176 5.623 -0.196 1.00 79.50 88 MET A CA 1
ATOM 686 C C . MET A 1 88 ? -9.157 6.325 0.752 1.00 79.50 88 MET A C 1
ATOM 688 O O . MET A 1 88 ? -9.566 5.752 1.756 1.00 79.50 88 MET A O 1
ATOM 692 N N . GLY A 1 89 ? -9.615 7.535 0.415 1.00 79.75 89 GLY A N 1
ATOM 693 C CA . GLY A 1 89 ? -10.603 8.250 1.229 1.00 79.75 89 GLY A CA 1
ATOM 694 C C . GLY A 1 89 ? -11.950 7.525 1.378 1.00 79.75 89 GLY A C 1
ATOM 695 O O . GLY A 1 89 ? -12.665 7.771 2.349 1.00 79.75 89 GLY A O 1
ATOM 696 N N . LYS A 1 90 ? -12.310 6.629 0.448 1.00 81.25 90 LYS A N 1
ATOM 697 C CA . LYS A 1 90 ? -13.516 5.789 0.558 1.00 81.25 90 LYS A CA 1
ATOM 698 C C . LYS A 1 90 ? -13.284 4.557 1.427 1.00 81.25 90 LYS A C 1
ATOM 700 O O . LYS A 1 90 ? -14.185 4.203 2.179 1.00 81.25 90 LYS A O 1
ATOM 705 N N . LEU A 1 91 ? -12.111 3.928 1.316 1.00 79.12 91 LEU A N 1
ATOM 706 C CA . LEU A 1 91 ? -11.760 2.738 2.099 1.00 79.12 91 LEU A CA 1
ATOM 707 C C . LEU A 1 91 ? -11.601 3.044 3.586 1.00 79.12 91 LEU A C 1
ATOM 709 O O . LEU A 1 91 ? -11.923 2.218 4.431 1.00 79.12 91 LEU A O 1
ATOM 713 N N . ILE A 1 92 ? -11.106 4.239 3.903 1.00 77.94 92 ILE A N 1
ATOM 714 C CA . ILE A 1 92 ? -10.704 4.601 5.258 1.00 77.94 92 ILE A CA 1
ATOM 715 C C . ILE A 1 92 ? -11.766 5.471 5.966 1.00 77.94 92 ILE A C 1
ATOM 717 O O . ILE A 1 92 ? -11.445 6.392 6.725 1.00 77.94 92 ILE A O 1
ATOM 721 N N . LYS A 1 93 ? -13.049 5.219 5.686 1.00 70.50 93 LYS A N 1
ATOM 722 C CA . LYS A 1 93 ? -14.153 5.906 6.371 1.00 70.50 93 LYS A CA 1
ATOM 723 C C . LYS A 1 93 ? -14.269 5.503 7.838 1.00 70.50 93 LYS A C 1
ATOM 725 O O . LYS A 1 93 ? -14.171 4.297 8.164 1.00 70.50 93 LYS A O 1
#

Sequence (93 aa):
KVLDQLHRLWLTQGRKADRIDVLWFGELPAGDVTFRRLVQMQPNPEVLALLPDAGRADAVPAYLIDPGGFIALRYPAGFDPAGMKKDMGKLIK